Protein AF-A0A926NET9-F1 (afdb_monomer_lite)

pLDDT: mean 86.16, std 12.2, range [56.0, 97.25]

Radius of gyration: 13.55 Å; chains: 1; bounding box: 34×22×37 Å

Sequence (72 aa):
MLTLKTYALLIRKWMDDLQTGAYEGSSEYFTNYDLKQQEYTNNMNKLYKRLQREYNFTKEKFYALQDQAVMF

Foldseek 3Di:
DDDLVNVLQVLLVLVVQLVVLCPPPDPCSVVSNVVSVVVSVVVLVVSQVVCCVPPVDDPVNSVVSNVVSVVD

Structure (mmCIF, N/CA/C/O backbone):
data_AF-A0A926NET9-F1
#
_entry.id   AF-A0A926NET9-F1
#
loop_
_atom_site.group_PDB
_atom_site.id
_atom_site.type_symbol
_atom_site.label_atom_id
_atom_site.label_alt_id
_atom_site.label_comp_id
_atom_site.label_asym_id
_atom_site.label_entity_id
_atom_site.label_seq_id
_atom_site.pdbx_PDB_ins_code
_atom_site.Cartn_x
_atom_site.Cartn_y
_atom_site.Cartn_z
_atom_site.occupancy
_atom_site.B_iso_or_equiv
_atom_site.auth_seq_id
_atom_site.auth_comp_id
_atom_site.auth_asym_id
_atom_site.auth_atom_id
_atom_site.pdbx_PDB_model_num
ATOM 1 N N . MET A 1 1 ? -19.955 4.076 1.520 1.00 58.38 1 MET A N 1
ATOM 2 C CA . MET A 1 1 ? -18.789 3.655 2.328 1.00 58.38 1 MET A CA 1
ATOM 3 C C . MET A 1 1 ? -18.092 2.542 1.556 1.00 58.38 1 MET A C 1
ATOM 5 O O . MET A 1 1 ? -18.780 1.608 1.165 1.00 58.38 1 MET A O 1
ATOM 9 N N . LEU A 1 2 ? -16.807 2.676 1.215 1.00 70.50 2 LEU A N 1
ATOM 10 C CA . LEU A 1 2 ? -16.079 1.610 0.506 1.00 70.50 2 LEU A CA 1
ATOM 11 C C . LEU A 1 2 ? -15.789 0.461 1.482 1.00 70.50 2 LEU A C 1
ATOM 13 O O . LEU A 1 2 ? -15.530 0.709 2.657 1.00 70.50 2 LEU A O 1
ATOM 17 N N . THR A 1 3 ? -15.843 -0.782 1.005 1.00 83.56 3 THR A N 1
ATOM 18 C CA . THR A 1 3 ? -15.578 -1.965 1.842 1.00 83.56 3 THR A CA 1
ATOM 19 C C . THR A 1 3 ? -14.085 -2.299 1.872 1.00 83.56 3 THR A C 1
ATOM 21 O O . THR A 1 3 ? -13.350 -1.923 0.959 1.00 83.56 3 THR A O 1
ATOM 24 N N . LEU A 1 4 ? -13.633 -3.067 2.873 1.00 84.50 4 LEU A N 1
ATOM 25 C CA . LEU A 1 4 ? -12.255 -3.587 2.924 1.00 84.50 4 LEU A CA 1
ATOM 26 C C . LEU A 1 4 ? -11.876 -4.362 1.655 1.00 84.50 4 LEU A C 1
ATOM 28 O O . LEU A 1 4 ? -10.777 -4.188 1.140 1.00 84.50 4 LEU A O 1
ATOM 32 N N . LYS A 1 5 ? -12.821 -5.120 1.086 1.00 88.00 5 LYS A N 1
ATOM 33 C CA . LYS A 1 5 ? -12.644 -5.802 -0.202 1.00 88.00 5 LYS A CA 1
ATOM 34 C C . LYS A 1 5 ? -12.366 -4.817 -1.339 1.00 88.00 5 LYS A C 1
ATOM 36 O O . LYS A 1 5 ? -11.500 -5.062 -2.167 1.00 88.00 5 LYS A O 1
ATOM 41 N N . THR A 1 6 ? -13.066 -3.684 -1.375 1.00 90.81 6 THR A N 1
ATOM 42 C CA . THR A 1 6 ? -12.831 -2.649 -2.392 1.00 90.81 6 THR A CA 1
ATOM 43 C C . THR A 1 6 ? -11.439 -2.033 -2.260 1.00 90.81 6 THR A C 1
ATOM 45 O O . THR A 1 6 ? -10.788 -1.778 -3.268 1.00 90.81 6 THR A O 1
ATOM 48 N N . TYR A 1 7 ? -10.957 -1.831 -1.031 1.00 91.38 7 TYR A N 1
ATOM 49 C CA . TYR A 1 7 ? -9.595 -1.352 -0.798 1.00 91.38 7 TYR A CA 1
ATOM 50 C C . TYR A 1 7 ? -8.533 -2.389 -1.183 1.00 91.38 7 TYR A C 1
ATOM 52 O O . TYR A 1 7 ? -7.530 -2.009 -1.778 1.00 91.38 7 TYR A O 1
ATOM 60 N N . ALA A 1 8 ? -8.771 -3.679 -0.929 1.00 92.69 8 ALA A N 1
ATOM 61 C CA . ALA A 1 8 ? -7.886 -4.750 -1.390 1.00 92.69 8 ALA A CA 1
ATOM 62 C C . ALA A 1 8 ? -7.803 -4.808 -2.928 1.00 92.69 8 ALA A C 1
ATOM 64 O O . ALA A 1 8 ? -6.710 -4.877 -3.478 1.00 92.69 8 ALA A O 1
ATOM 65 N N . LEU A 1 9 ? -8.932 -4.674 -3.634 1.00 93.56 9 LEU A N 1
ATOM 66 C CA . LEU A 1 9 ? -8.948 -4.621 -5.104 1.00 93.56 9 LEU A CA 1
ATOM 67 C C . LEU A 1 9 ? -8.206 -3.394 -5.661 1.00 93.56 9 LEU A C 1
ATOM 69 O O . LEU A 1 9 ? -7.535 -3.492 -6.685 1.00 93.56 9 LEU A O 1
ATOM 73 N N . LEU A 1 10 ? -8.296 -2.240 -4.989 1.00 93.81 10 LEU A N 1
ATOM 74 C CA . LEU A 1 10 ? -7.530 -1.047 -5.368 1.00 93.81 10 LEU A CA 1
ATOM 75 C C . LEU A 1 10 ? -6.026 -1.256 -5.193 1.00 93.81 10 LEU A C 1
ATOM 77 O O . LEU A 1 10 ? -5.258 -0.884 -6.077 1.00 93.81 10 LEU A O 1
ATOM 81 N N . ILE A 1 11 ? -5.618 -1.864 -4.075 1.00 94.19 11 ILE A N 1
ATOM 82 C CA . ILE A 1 11 ? -4.219 -2.229 -3.845 1.00 94.19 11 ILE A CA 1
ATOM 83 C C . ILE A 1 11 ? -3.744 -3.166 -4.955 1.00 94.19 11 ILE A C 1
ATOM 85 O O . ILE A 1 11 ? -2.715 -2.887 -5.565 1.00 94.19 11 ILE A O 1
ATOM 89 N N . ARG A 1 12 ? -4.517 -4.215 -5.265 1.00 93.94 12 ARG A N 1
ATOM 90 C CA . ARG A 1 12 ? -4.165 -5.183 -6.305 1.00 93.94 12 ARG A CA 1
ATOM 91 C C . ARG A 1 12 ? -3.954 -4.512 -7.659 1.00 93.94 12 ARG A C 1
ATOM 93 O O . ARG A 1 12 ? -2.901 -4.686 -8.258 1.00 93.94 12 ARG A O 1
ATOM 100 N N . LYS A 1 13 ? -4.885 -3.644 -8.070 1.00 93.69 13 LYS A N 1
ATOM 101 C CA . LYS A 1 13 ? -4.745 -2.842 -9.293 1.00 93.69 13 LYS A CA 1
ATOM 102 C C . LYS A 1 13 ? -3.425 -2.065 -9.321 1.00 93.69 13 LYS A C 1
ATOM 104 O O . LYS A 1 13 ? -2.735 -2.081 -10.329 1.00 93.69 13 LYS A O 1
ATOM 109 N N . TRP A 1 14 ? -3.073 -1.366 -8.241 1.00 94.12 14 TRP A N 1
ATOM 110 C CA . TRP A 1 14 ? -1.835 -0.579 -8.213 1.00 94.12 14 TRP A CA 1
ATOM 111 C C . TRP A 1 14 ? -0.574 -1.448 -8.213 1.00 94.12 14 TRP A C 1
ATOM 113 O O . TRP A 1 14 ? 0.450 -1.012 -8.732 1.00 94.12 14 TRP A O 1
ATOM 123 N N . MET A 1 15 ? -0.637 -2.659 -7.652 1.00 91.25 15 MET A N 1
ATOM 124 C CA . MET A 1 15 ? 0.449 -3.637 -7.759 1.00 91.25 15 MET A CA 1
ATOM 125 C C . MET A 1 15 ? 0.601 -4.137 -9.200 1.00 91.25 15 MET A C 1
ATOM 127 O O . MET A 1 15 ? 1.721 -4.181 -9.702 1.00 91.25 15 MET A O 1
ATOM 131 N N . ASP A 1 16 ? -0.506 -4.439 -9.881 1.00 89.44 16 ASP A N 1
ATOM 132 C CA . ASP A 1 16 ? -0.495 -4.874 -11.282 1.00 89.44 16 ASP A CA 1
ATOM 133 C C . ASP A 1 16 ? -0.022 -3.743 -12.220 1.00 89.44 16 ASP A C 1
ATOM 135 O O . ASP A 1 16 ? 0.774 -3.985 -13.127 1.00 89.44 16 ASP A O 1
ATOM 139 N N . ASP A 1 17 ? -0.435 -2.491 -11.975 1.00 87.31 17 ASP A N 1
ATOM 140 C CA . ASP A 1 17 ? 0.030 -1.309 -12.721 1.00 87.31 17 ASP A CA 1
ATOM 141 C C . ASP A 1 17 ? 1.561 -1.138 -12.594 1.00 87.31 17 ASP A C 1
ATOM 143 O O . ASP A 1 17 ? 2.244 -0.843 -13.577 1.00 87.31 17 ASP A O 1
ATOM 147 N N . LEU A 1 18 ? 2.109 -1.344 -11.387 1.00 86.31 18 LEU A N 1
ATOM 148 C CA . LEU A 1 18 ? 3.550 -1.284 -11.124 1.00 86.31 18 LEU A CA 1
ATOM 149 C C . LEU A 1 18 ? 4.303 -2.424 -11.823 1.00 86.31 18 LEU A C 1
ATOM 151 O O . LEU A 1 18 ? 5.355 -2.195 -12.416 1.00 86.31 18 LEU A O 1
ATOM 155 N N . GLN A 1 19 ? 3.759 -3.642 -11.772 1.00 82.06 19 GLN A N 1
ATOM 156 C CA . GLN A 1 19 ? 4.341 -4.805 -12.443 1.00 82.06 19 GLN A CA 1
ATOM 157 C C . GLN A 1 19 ? 4.300 -4.671 -13.965 1.00 82.06 19 GLN A C 1
ATOM 159 O O . GLN A 1 19 ? 5.271 -5.018 -14.624 1.00 82.06 19 GLN A O 1
ATOM 164 N N . THR A 1 20 ? 3.224 -4.126 -14.535 1.00 75.19 20 THR A N 1
ATOM 165 C CA . THR A 1 20 ? 3.104 -3.920 -15.987 1.00 75.19 20 THR A CA 1
ATOM 166 C C . THR A 1 20 ? 4.180 -2.961 -16.497 1.00 75.19 20 THR A C 1
ATOM 168 O O . THR A 1 20 ? 4.817 -3.237 -17.512 1.00 75.19 20 THR A O 1
ATOM 171 N N . GLY A 1 21 ? 4.477 -1.899 -15.738 1.00 63.66 21 GLY A N 1
ATOM 172 C CA . GLY A 1 21 ? 5.600 -1.003 -16.035 1.00 63.66 21 GLY A CA 1
ATOM 173 C C . GLY A 1 21 ? 6.971 -1.694 -16.008 1.00 63.66 21 GLY A C 1
ATOM 174 O O . GLY A 1 21 ? 7.896 -1.224 -16.660 1.00 63.66 21 GLY A O 1
ATOM 175 N N . ALA A 1 22 ? 7.104 -2.834 -15.318 1.00 63.03 22 ALA A N 1
ATOM 176 C CA . ALA A 1 22 ? 8.328 -3.635 -15.275 1.00 63.03 22 ALA A CA 1
ATOM 177 C C . ALA A 1 22 ? 8.517 -4.570 -16.496 1.00 63.03 22 ALA A C 1
ATOM 179 O O . ALA A 1 22 ? 9.575 -5.183 -16.628 1.00 63.03 22 ALA A O 1
ATOM 180 N N . TYR A 1 23 ? 7.543 -4.667 -17.411 1.00 61.38 23 TYR A N 1
ATOM 181 C CA . TYR A 1 23 ? 7.642 -5.499 -18.623 1.00 61.38 23 TYR A CA 1
ATOM 182 C C . TYR A 1 23 ? 7.776 -4.702 -19.935 1.00 61.38 23 TYR A C 1
ATOM 184 O O . TYR A 1 23 ? 8.033 -5.295 -20.985 1.00 61.38 23 TYR A O 1
ATOM 192 N N . GLU A 1 24 ? 7.650 -3.372 -19.911 1.00 64.25 24 GLU A N 1
ATOM 193 C CA . GLU A 1 24 ? 7.805 -2.518 -21.099 1.00 64.25 24 GLU A CA 1
ATOM 194 C C . GLU A 1 24 ? 9.291 -2.336 -21.467 1.00 64.25 24 GLU A C 1
ATOM 196 O O . GLU A 1 24 ? 9.917 -1.339 -21.128 1.00 64.25 24 GLU A O 1
ATOM 201 N N . GLY A 1 25 ? 9.881 -3.314 -22.162 1.00 56.00 25 GLY A N 1
ATOM 202 C CA . GLY A 1 25 ? 11.317 -3.395 -22.490 1.00 56.00 25 GLY A CA 1
ATOM 203 C C . GLY A 1 25 ? 11.889 -2.355 -23.474 1.00 56.00 25 GLY A C 1
ATOM 204 O O . GLY A 1 25 ? 12.723 -2.709 -24.306 1.00 56.00 25 GLY A O 1
ATOM 205 N N . SER A 1 26 ? 11.461 -1.091 -23.419 1.00 62.56 26 SER A N 1
ATOM 206 C CA . SER A 1 26 ? 12.027 0.015 -24.211 1.00 62.56 26 SER A CA 1
ATOM 207 C C . SER A 1 26 ? 13.017 0.858 -23.390 1.00 62.56 26 SER A C 1
ATOM 209 O O . SER A 1 26 ? 13.057 0.768 -22.172 1.00 62.56 26 SER A O 1
ATOM 211 N N . SER A 1 27 ? 13.840 1.709 -24.009 1.00 60.00 27 SER A N 1
ATOM 212 C CA . SER A 1 27 ? 14.769 2.593 -23.274 1.00 60.00 27 SER A CA 1
ATOM 213 C C . SER A 1 27 ? 14.080 3.595 -22.329 1.00 60.00 27 SER A C 1
ATOM 215 O O . SER A 1 27 ? 14.735 4.133 -21.441 1.00 60.00 27 SER A O 1
ATOM 217 N N . GLU A 1 28 ? 12.771 3.827 -22.484 1.00 63.19 28 GLU A N 1
ATOM 21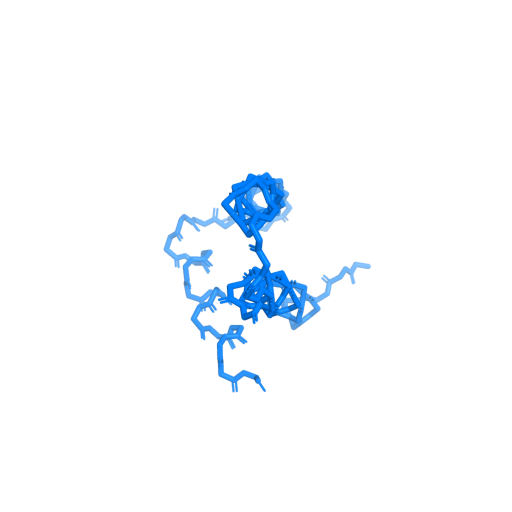8 C CA . GLU A 1 28 ? 11.939 4.638 -21.573 1.00 63.19 28 GLU A CA 1
ATOM 219 C C . GLU A 1 28 ? 11.557 3.887 -20.281 1.00 63.19 28 GLU A C 1
ATOM 221 O O . GLU A 1 28 ? 10.967 4.464 -19.367 1.00 63.19 28 GLU A O 1
ATOM 226 N N . TYR A 1 29 ? 11.946 2.612 -20.178 1.00 63.88 29 TYR A N 1
ATOM 227 C CA . TYR A 1 29 ? 11.663 1.699 -19.073 1.00 63.88 29 TYR A CA 1
ATOM 228 C C . TYR A 1 29 ? 11.990 2.269 -17.694 1.00 63.88 29 TYR A C 1
ATOM 230 O O . TYR A 1 29 ? 11.136 2.271 -16.813 1.00 63.88 29 TYR A O 1
ATOM 238 N N . PHE A 1 30 ? 13.211 2.773 -17.494 1.00 64.88 30 PHE A N 1
ATOM 239 C CA . PHE A 1 30 ? 13.644 3.243 -16.175 1.00 64.88 30 PHE A CA 1
ATOM 240 C C . PHE A 1 30 ? 12.826 4.453 -15.714 1.00 64.88 30 PHE A C 1
ATOM 242 O O . PHE A 1 30 ? 12.393 4.511 -14.568 1.00 64.88 30 PHE A O 1
ATOM 249 N N . THR A 1 31 ? 12.537 5.383 -16.628 1.00 72.19 31 THR A N 1
ATOM 250 C CA . THR A 1 31 ? 11.733 6.570 -16.323 1.00 72.19 31 THR A CA 1
ATOM 251 C C . THR A 1 31 ? 10.272 6.207 -16.054 1.00 72.19 31 THR A C 1
ATOM 253 O O . THR A 1 31 ? 9.691 6.703 -15.090 1.00 72.19 31 THR A O 1
ATOM 256 N N . ASN A 1 32 ? 9.682 5.312 -16.851 1.00 76.50 32 ASN A N 1
ATOM 257 C CA . ASN A 1 32 ? 8.299 4.877 -16.651 1.00 76.50 32 ASN A CA 1
ATOM 258 C C . ASN A 1 32 ? 8.136 4.051 -15.371 1.00 76.50 32 ASN A C 1
ATOM 260 O O . ASN A 1 32 ? 7.171 4.252 -14.632 1.00 76.50 32 ASN A O 1
ATOM 264 N N . TYR A 1 33 ? 9.091 3.173 -15.067 1.00 79.88 33 TYR A N 1
ATOM 265 C CA . TYR A 1 33 ? 9.083 2.385 -13.841 1.00 79.88 33 TYR A CA 1
ATOM 266 C C . TYR A 1 33 ? 9.200 3.268 -12.591 1.00 79.88 33 TYR A C 1
ATOM 268 O O . TYR A 1 33 ? 8.396 3.118 -11.672 1.00 79.88 33 TYR A O 1
ATOM 276 N N . ASP A 1 34 ? 10.122 4.238 -12.570 1.00 84.62 34 ASP A N 1
ATOM 277 C CA . ASP A 1 34 ? 10.290 5.156 -11.434 1.00 84.62 34 ASP A CA 1
ATOM 278 C C . ASP A 1 34 ? 9.023 5.990 -11.184 1.00 84.62 34 ASP A C 1
ATOM 280 O O . ASP A 1 34 ? 8.572 6.136 -10.042 1.00 84.62 34 ASP A O 1
ATOM 284 N N . LEU A 1 35 ? 8.390 6.484 -12.256 1.00 85.94 35 LEU A N 1
ATOM 285 C CA . LEU A 1 35 ? 7.111 7.192 -12.169 1.00 85.94 35 LEU A CA 1
ATOM 286 C C . LEU A 1 35 ? 6.012 6.288 -11.595 1.00 85.94 35 LEU A C 1
ATOM 288 O O . LEU A 1 35 ? 5.296 6.694 -10.675 1.00 85.94 35 LEU A O 1
ATOM 292 N N . LYS A 1 36 ? 5.905 5.042 -12.070 1.00 86.56 36 LYS A N 1
ATOM 293 C CA . LYS A 1 36 ? 4.929 4.064 -11.563 1.00 86.56 36 LYS A CA 1
ATOM 294 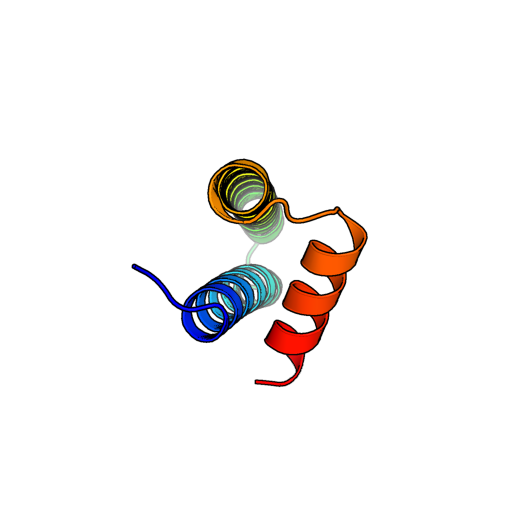C C . LYS A 1 36 ? 5.190 3.690 -10.105 1.00 86.56 36 LYS A C 1
ATOM 296 O O . LYS A 1 36 ? 4.244 3.591 -9.321 1.00 86.56 36 LYS A O 1
ATOM 301 N N . GLN A 1 37 ? 6.450 3.558 -9.699 1.00 89.88 37 GLN A N 1
ATOM 302 C CA . GLN A 1 37 ? 6.832 3.304 -8.311 1.00 89.88 37 GLN A CA 1
ATOM 303 C C . GLN A 1 37 ? 6.462 4.482 -7.400 1.00 89.88 37 GLN A C 1
ATOM 305 O O . GLN A 1 37 ? 5.956 4.285 -6.285 1.00 89.88 37 GLN A O 1
ATOM 310 N N . GLN A 1 38 ? 6.663 5.714 -7.872 1.00 92.25 38 GLN A N 1
ATOM 311 C CA . GLN A 1 38 ? 6.273 6.916 -7.144 1.00 92.25 38 GLN A C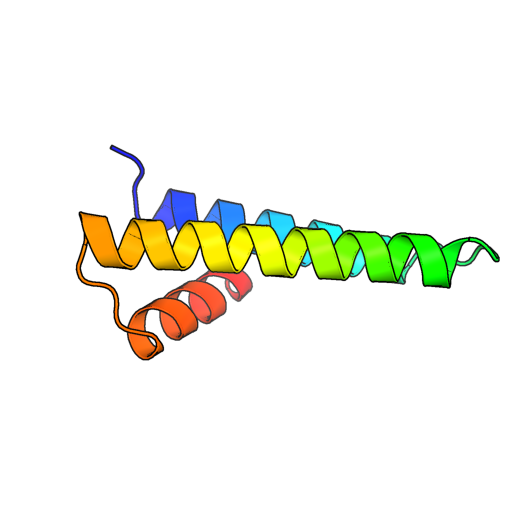A 1
ATOM 312 C C . GLN A 1 38 ? 4.745 7.027 -7.020 1.00 92.25 38 GLN A C 1
ATOM 314 O O . GLN A 1 38 ? 4.233 7.311 -5.932 1.00 92.25 38 GLN A O 1
ATOM 319 N N . GLU A 1 39 ? 4.002 6.764 -8.100 1.00 92.06 39 GLU A N 1
ATOM 320 C CA . GLU A 1 39 ? 2.534 6.706 -8.105 1.00 92.06 39 GLU A CA 1
ATOM 321 C C . GLU A 1 39 ? 2.011 5.669 -7.105 1.00 92.06 39 GLU A C 1
ATOM 323 O O . GLU A 1 39 ? 1.183 6.001 -6.250 1.00 92.06 39 GLU A O 1
ATOM 328 N N . TYR A 1 40 ? 2.541 4.444 -7.154 1.00 93.56 40 TYR A N 1
ATOM 329 C CA . TYR A 1 40 ? 2.209 3.365 -6.225 1.00 93.56 40 TYR A CA 1
ATOM 330 C C . TYR A 1 40 ? 2.430 3.792 -4.768 1.00 93.56 40 TYR A C 1
ATOM 332 O O . TYR A 1 40 ? 1.517 3.717 -3.941 1.00 93.56 40 TYR A O 1
ATOM 340 N N . THR A 1 41 ? 3.612 4.332 -4.461 1.00 94.62 41 THR A N 1
ATOM 341 C CA . THR A 1 41 ? 3.976 4.776 -3.108 1.00 94.62 41 THR A CA 1
ATOM 342 C C . THR A 1 41 ? 3.043 5.880 -2.606 1.00 94.62 41 THR A C 1
ATOM 344 O O . THR A 1 41 ? 2.574 5.851 -1.463 1.00 94.62 41 THR A O 1
ATOM 347 N N . ASN A 1 42 ? 2.721 6.850 -3.463 1.00 96.50 42 ASN A N 1
ATOM 348 C CA . ASN A 1 42 ? 1.802 7.935 -3.137 1.00 96.50 42 ASN A CA 1
ATOM 349 C C . ASN A 1 42 ? 0.380 7.427 -2.881 1.00 96.50 42 ASN A C 1
ATOM 351 O O . ASN A 1 42 ? -0.266 7.859 -1.920 1.00 96.50 42 ASN A O 1
ATOM 355 N N . ASN A 1 43 ? -0.101 6.502 -3.708 1.00 95.94 43 ASN A N 1
ATOM 356 C CA . ASN A 1 43 ? -1.425 5.906 -3.575 1.00 95.94 43 ASN A CA 1
ATOM 357 C C . ASN A 1 43 ? -1.543 5.084 -2.286 1.00 95.94 43 ASN A C 1
ATOM 359 O O . ASN A 1 43 ? -2.486 5.290 -1.516 1.00 95.94 43 ASN A O 1
ATOM 363 N N . MET A 1 44 ? -0.542 4.257 -1.980 1.00 95.94 44 MET A N 1
ATOM 364 C CA . MET A 1 44 ? -0.476 3.483 -0.739 1.00 95.94 44 MET A CA 1
ATOM 365 C C . MET A 1 44 ? -0.443 4.374 0.502 1.00 95.94 44 MET A C 1
ATOM 367 O O . MET A 1 44 ? -1.202 4.153 1.445 1.00 95.94 44 MET A O 1
ATOM 371 N N . ASN A 1 45 ? 0.360 5.439 0.489 1.00 96.75 45 ASN A N 1
ATOM 372 C CA . ASN A 1 45 ? 0.423 6.389 1.598 1.00 96.75 45 ASN A CA 1
ATOM 373 C C . ASN A 1 45 ? -0.902 7.133 1.813 1.00 96.75 45 ASN A C 1
ATOM 375 O O . ASN A 1 45 ? -1.330 7.328 2.955 1.00 96.75 45 ASN A O 1
ATOM 379 N N . LYS A 1 46 ? -1.567 7.558 0.731 1.00 96.50 46 LYS A N 1
ATOM 380 C CA . LYS A 1 46 ? -2.890 8.197 0.804 1.00 96.50 46 LYS A CA 1
ATOM 381 C C . LYS A 1 46 ? -3.933 7.231 1.362 1.00 96.50 46 LYS A C 1
ATOM 383 O O . LYS A 1 46 ? -4.697 7.617 2.249 1.00 96.50 46 LYS A O 1
ATOM 388 N N . LEU A 1 47 ? -3.938 5.988 0.881 1.00 96.19 47 LEU A N 1
ATOM 389 C CA . LEU A 1 47 ? -4.856 4.957 1.346 1.00 96.19 47 LEU A CA 1
ATOM 390 C C . LEU A 1 47 ? -4.632 4.639 2.827 1.00 96.19 47 LEU A C 1
ATOM 392 O O . LEU A 1 47 ? -5.591 4.661 3.594 1.00 96.19 47 LEU A O 1
ATOM 396 N N . TYR A 1 48 ? -3.383 4.436 3.252 1.00 97.25 48 TYR A N 1
ATOM 397 C CA . TYR A 1 48 ? -3.059 4.179 4.653 1.00 97.25 48 TYR A CA 1
ATOM 398 C C . T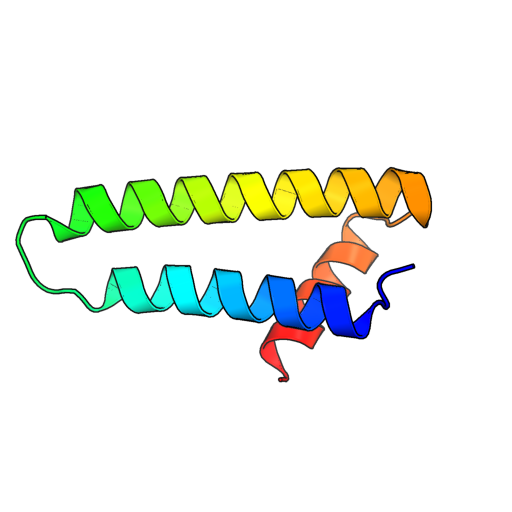YR A 1 48 ? -3.553 5.306 5.564 1.00 97.25 48 TYR A C 1
ATOM 400 O O . TYR A 1 48 ? -4.276 5.045 6.520 1.00 97.25 48 TYR A O 1
ATOM 408 N N . LYS A 1 49 ? -3.249 6.570 5.236 1.00 97.19 49 LYS A N 1
ATOM 409 C CA . LYS A 1 49 ? -3.711 7.733 6.019 1.00 97.19 49 LYS A CA 1
ATOM 410 C C . LYS A 1 49 ? -5.235 7.801 6.112 1.00 97.19 49 LYS A C 1
ATOM 412 O O . LYS A 1 49 ? -5.773 8.173 7.154 1.00 97.19 49 LYS A O 1
ATOM 417 N N . ARG A 1 50 ? -5.936 7.452 5.030 1.00 95.12 50 ARG A N 1
ATOM 418 C CA . ARG A 1 50 ? -7.399 7.387 5.015 1.00 95.12 50 ARG A CA 1
ATOM 419 C C . ARG A 1 50 ? -7.915 6.282 5.933 1.00 95.12 50 ARG A C 1
ATOM 421 O O . ARG A 1 50 ? -8.761 6.555 6.777 1.00 95.12 50 ARG A O 1
ATOM 428 N N . LEU A 1 51 ? -7.389 5.066 5.800 1.00 94.69 51 LEU A N 1
ATOM 429 C CA . LEU A 1 51 ? -7.810 3.924 6.610 1.00 94.69 51 LEU A CA 1
ATOM 430 C C . LEU A 1 51 ? -7.470 4.106 8.090 1.00 94.69 51 LEU A C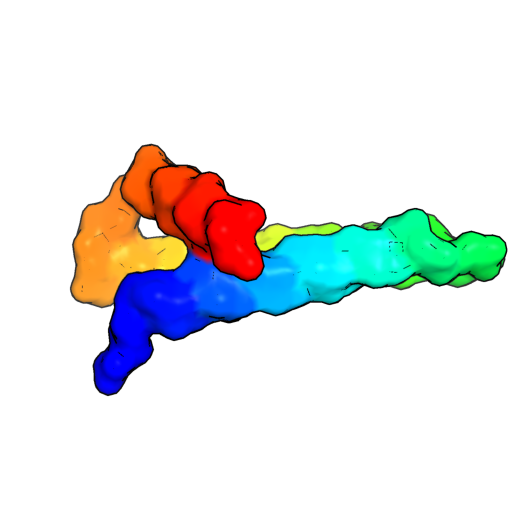 1
ATOM 432 O O . LEU A 1 51 ? -8.241 3.709 8.960 1.00 94.69 51 LEU A O 1
ATOM 436 N N . GLN A 1 52 ? -6.342 4.750 8.380 1.00 96.69 52 GLN A N 1
ATOM 437 C CA . GLN A 1 52 ? -5.960 5.132 9.731 1.00 96.69 52 GLN A CA 1
ATOM 438 C C . GLN A 1 52 ? -6.999 6.080 10.340 1.00 96.69 52 GLN A C 1
ATOM 440 O O . GLN A 1 52 ? -7.431 5.859 11.463 1.00 96.69 52 GLN A O 1
ATOM 445 N N . ARG A 1 53 ? -7.441 7.099 9.591 1.00 96.00 53 ARG A N 1
ATOM 446 C CA . ARG A 1 53 ? -8.424 8.087 10.061 1.00 96.00 53 ARG A CA 1
ATOM 447 C C . ARG A 1 53 ? -9.838 7.520 10.198 1.00 96.00 53 ARG A C 1
ATOM 449 O O . ARG A 1 53 ? -10.526 7.848 11.154 1.00 96.00 53 ARG A O 1
ATOM 456 N N . GLU A 1 54 ? -10.287 6.730 9.225 1.00 93.88 54 GLU A N 1
ATOM 457 C CA . GLU A 1 54 ? -11.672 6.241 9.164 1.00 93.88 54 GLU A CA 1
ATOM 458 C C . GLU A 1 54 ? -11.891 4.953 9.980 1.00 93.88 54 GLU A C 1
ATOM 460 O O . GLU A 1 54 ? -12.990 4.736 10.480 1.00 93.88 54 GLU A O 1
ATOM 465 N N . TYR A 1 55 ? -10.865 4.104 10.126 1.00 92.50 55 TYR A N 1
ATOM 466 C CA . TYR A 1 55 ? -11.002 2.753 10.696 1.00 92.50 55 TYR A CA 1
ATOM 467 C C . TYR A 1 55 ? -9.919 2.401 11.731 1.00 92.50 55 TYR A C 1
ATOM 469 O O . TYR A 1 55 ? -9.804 1.235 12.111 1.00 92.50 55 TYR A O 1
ATOM 477 N N . ASN A 1 56 ? -9.101 3.365 12.180 1.00 94.31 56 ASN A N 1
ATOM 478 C CA . ASN A 1 56 ? -7.987 3.137 13.114 1.00 94.31 56 ASN A CA 1
ATOM 479 C C . ASN A 1 56 ? -7.040 2.008 12.663 1.00 94.31 56 ASN A C 1
ATOM 481 O O . ASN A 1 56 ? -6.587 1.183 13.464 1.00 94.31 56 ASN A O 1
ATOM 485 N N . PHE A 1 57 ? -6.755 1.936 11.359 1.00 96.38 57 PHE A N 1
ATOM 486 C CA . PHE A 1 57 ? -5.774 0.989 10.834 1.00 96.38 57 PHE A CA 1
ATOM 487 C C . PHE A 1 57 ? -4.381 1.248 11.418 1.00 96.38 57 PHE A C 1
ATOM 489 O O . PHE A 1 57 ? -3.867 2.366 11.368 1.00 96.38 57 PHE A O 1
ATOM 496 N N . THR A 1 58 ? -3.755 0.186 11.923 1.00 96.81 58 THR A N 1
ATOM 497 C CA . THR A 1 58 ? -2.322 0.152 12.238 1.00 96.81 58 THR A CA 1
ATOM 498 C C . THR A 1 58 ? -1.530 -0.210 10.980 1.00 96.81 58 THR A C 1
ATOM 500 O O . THR A 1 58 ? -2.099 -0.713 10.007 1.00 96.81 58 THR A O 1
ATOM 503 N N . LYS A 1 59 ? -0.205 0.000 10.991 1.00 95.00 59 LYS A N 1
ATOM 504 C CA . LYS A 1 59 ? 0.668 -0.460 9.895 1.00 95.00 59 LYS A CA 1
ATOM 505 C C . LYS A 1 59 ? 0.537 -1.966 9.655 1.00 95.00 59 LYS A C 1
ATOM 507 O O . LYS A 1 59 ? 0.434 -2.379 8.511 1.00 95.00 59 LYS A O 1
ATOM 512 N N . GLU A 1 60 ? 0.456 -2.763 10.718 1.00 96.69 60 GLU A N 1
ATOM 513 C CA . GLU A 1 60 ? 0.278 -4.221 10.640 1.00 96.69 60 GLU A CA 1
ATOM 514 C C . GLU A 1 60 ? -1.025 -4.607 9.932 1.00 96.69 60 GLU A C 1
ATOM 516 O O . GLU A 1 60 ? -1.005 -5.404 9.000 1.00 96.69 60 GLU A O 1
ATOM 521 N N . LYS A 1 61 ? -2.156 -3.989 10.308 1.00 95.19 61 LYS A N 1
ATOM 522 C CA . LYS A 1 61 ? -3.444 -4.219 9.631 1.00 95.19 61 LYS A CA 1
ATOM 523 C C . LYS A 1 61 ? -3.396 -3.801 8.166 1.00 95.19 61 LYS A C 1
ATOM 525 O O . LYS A 1 61 ? -4.031 -4.427 7.323 1.00 95.19 61 LYS A O 1
ATOM 530 N N . PHE A 1 62 ? -2.661 -2.733 7.865 1.00 96.19 62 PHE A N 1
ATOM 531 C CA . PHE A 1 62 ? -2.481 -2.281 6.496 1.00 96.19 62 PHE A CA 1
ATOM 532 C C . PHE A 1 62 ? -1.633 -3.258 5.680 1.00 96.19 62 PHE A C 1
ATOM 534 O O . PHE A 1 62 ? -2.022 -3.563 4.561 1.00 96.19 62 PHE A O 1
ATOM 541 N N . TYR A 1 63 ? -0.546 -3.803 6.231 1.00 94.38 63 TYR A N 1
ATOM 542 C CA . TYR A 1 63 ? 0.237 -4.847 5.564 1.00 94.38 63 TYR A CA 1
ATOM 543 C C . TYR A 1 63 ? -0.579 -6.122 5.350 1.00 94.38 63 TYR A C 1
ATOM 545 O O . TYR A 1 63 ? -0.611 -6.620 4.235 1.00 94.38 63 TYR A O 1
ATOM 553 N N . ALA A 1 64 ? -1.360 -6.563 6.340 1.00 94.50 64 ALA A N 1
ATOM 554 C CA . ALA A 1 64 ? -2.255 -7.707 6.165 1.00 94.50 64 ALA A CA 1
ATOM 555 C C . ALA A 1 64 ? -3.285 -7.486 5.038 1.00 94.50 64 ALA A C 1
ATOM 557 O O . ALA A 1 64 ? -3.628 -8.415 4.312 1.00 94.50 64 ALA A O 1
ATOM 558 N N . LEU A 1 65 ? -3.772 -6.251 4.863 1.00 93.88 65 LEU A N 1
ATOM 559 C CA . LEU A 1 65 ? -4.651 -5.899 3.745 1.00 93.88 65 LEU A CA 1
ATOM 560 C C . LEU A 1 65 ? -3.915 -5.932 2.395 1.00 93.88 65 LEU A C 1
ATOM 562 O O . LEU A 1 65 ? -4.518 -6.307 1.392 1.00 93.88 65 LEU A O 1
ATOM 566 N N . GLN A 1 66 ? -2.635 -5.554 2.362 1.00 93.88 66 GLN A N 1
ATOM 567 C CA . GLN A 1 66 ? -1.800 -5.699 1.167 1.00 93.88 66 GLN A CA 1
ATOM 568 C C . GLN A 1 66 ? -1.569 -7.173 0.834 1.00 93.88 66 GLN A C 1
ATOM 570 O O . GLN A 1 66 ? -1.757 -7.561 -0.312 1.00 93.88 66 GLN A O 1
ATOM 575 N N . ASP A 1 67 ? -1.266 -8.008 1.827 1.00 92.69 67 ASP A N 1
ATOM 576 C CA . ASP A 1 67 ? -1.088 -9.450 1.630 1.00 92.69 67 ASP A CA 1
ATOM 577 C C . ASP A 1 67 ? -2.373 -10.097 1.099 1.00 92.69 67 ASP A C 1
ATOM 579 O O . ASP A 1 67 ? -2.341 -10.878 0.149 1.00 92.69 67 ASP A O 1
ATOM 583 N N . GLN A 1 68 ? -3.531 -9.713 1.648 1.00 90.25 68 GLN A N 1
ATOM 584 C CA . GLN A 1 68 ? -4.833 -10.138 1.129 1.00 90.25 68 GLN A CA 1
ATOM 585 C C . GLN A 1 68 ? -5.062 -9.682 -0.312 1.00 90.25 68 GLN A C 1
ATOM 587 O O . GLN A 1 68 ? -5.665 -10.419 -1.085 1.00 90.25 68 GLN A O 1
ATOM 592 N N . ALA A 1 69 ? -4.590 -8.491 -0.688 1.00 91.50 69 ALA A N 1
ATOM 593 C CA . ALA A 1 69 ? -4.707 -7.994 -2.054 1.00 91.50 69 ALA A CA 1
ATOM 594 C C . ALA A 1 69 ? -3.971 -8.890 -3.064 1.00 91.50 69 ALA A C 1
ATOM 596 O O . ALA A 1 69 ? -4.474 -9.086 -4.163 1.00 91.50 69 ALA A O 1
ATOM 597 N N . VAL A 1 70 ? -2.831 -9.476 -2.679 1.00 87.50 70 VAL A N 1
ATOM 598 C CA . VAL A 1 70 ? -2.048 -10.403 -3.522 1.00 87.50 70 VAL A CA 1
ATOM 599 C C . VAL A 1 70 ? -2.755 -11.747 -3.727 1.00 87.50 70 VAL A C 1
ATOM 601 O O . VAL A 1 70 ? -2.498 -12.431 -4.714 1.00 87.50 70 VAL A O 1
ATOM 604 N N . MET A 1 71 ? -3.649 -12.130 -2.811 1.00 81.50 71 MET A N 1
ATOM 605 C CA . MET A 1 71 ? -4.399 -13.390 -2.882 1.00 81.50 71 MET A CA 1
ATOM 606 C C . MET A 1 71 ? -5.621 -13.340 -3.817 1.00 81.50 71 MET A C 1
ATOM 608 O O . MET A 1 71 ? -6.234 -14.385 -4.041 1.00 81.50 71 MET A O 1
ATOM 612 N N . PHE A 1 72 ? -5.992 -12.159 -4.324 1.00 66.06 72 PHE A N 1
ATOM 613 C CA . PHE A 1 72 ? -6.990 -12.002 -5.390 1.00 66.06 72 PHE A CA 1
ATOM 614 C C . PHE A 1 72 ? -6.328 -12.094 -6.762 1.00 66.06 72 PHE A C 1
ATOM 616 O O . PHE A 1 72 ? -6.975 -12.679 -7.657 1.00 66.06 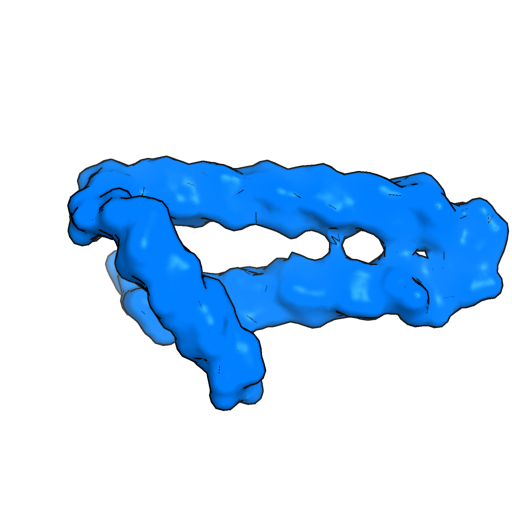72 PHE A O 1
#

Secondary structure (DSSP, 8-state):
---HHHHHHHHHHHHHHHHHHTT--STTHHHHHHHHHHHHHHHHHHHHHHHHHHH---HHHHHHHHHHHHT-

Organism: NCBI:txid2771434